Protein AF-A0A4Q1ZXA5-F1 (afdb_monomer_lite)

Sequence (87 aa):
MVNFPQEVKDFADAFKQLQEARHVADYDPTARFTKDTAEEKLGLAETSIGALKSVSSKNKKAFATWVLITSHGAKQARKQARHTGAQ

Radius of gyration: 17.7 Å; chains: 1; bounding box: 39×19×59 Å

Secondary structure (DSSP, 8-state):
-----HHHHHHHHHHHHHHHHHHHHHH-TT----HHHHHHHHHHHHHHHHHHHHS-HHHHHHHHHHHHHHSHHHHHHHHHHHHHTT-

Foldseek 3Di:
DDDAPPLVVLLVVLVVVLVVVVCCVVPPPPDDDDPVNVVVNVVSNVVSVVSLVVDDPVRVVVVVVCCCCVPPVNVVVVVVVVVVVPD

Structure (mmCIF, N/CA/C/O backbone):
data_AF-A0A4Q1ZXA5-F1
#
_entry.id   AF-A0A4Q1ZXA5-F1
#
loop_
_atom_site.group_PDB
_atom_site.id
_atom_site.type_symbol
_atom_site.label_atom_id
_atom_site.label_alt_id
_atom_site.label_comp_id
_atom_site.label_asym_id
_atom_site.label_entity_id
_atom_site.label_seq_id
_atom_site.pdbx_PDB_ins_code
_atom_site.Cartn_x
_atom_site.Cartn_y
_atom_site.Cartn_z
_atom_site.occupancy
_atom_site.B_iso_or_equiv
_atom_site.auth_seq_id
_atom_site.auth_comp_id
_atom_site.auth_asym_id
_atom_site.auth_atom_id
_atom_site.pdbx_PDB_model_num
ATOM 1 N N . MET A 1 1 ? -7.173 -14.190 16.472 1.00 55.56 1 MET A N 1
ATOM 2 C CA . MET A 1 1 ? -6.639 -13.382 15.351 1.00 55.56 1 MET A CA 1
ATOM 3 C C . MET A 1 1 ? -7.708 -12.362 14.978 1.00 55.56 1 MET A C 1
ATOM 5 O O . MET A 1 1 ? -8.872 -12.741 14.976 1.00 55.56 1 MET A O 1
ATOM 9 N N . VAL A 1 2 ? -7.379 -11.084 14.765 1.00 74.56 2 VAL A N 1
ATOM 10 C CA . VAL A 1 2 ? -8.399 -10.090 14.372 1.00 74.56 2 VAL A CA 1
ATOM 11 C C . VAL A 1 2 ? -8.778 -10.356 12.916 1.00 74.56 2 VAL A C 1
ATOM 13 O O . VAL A 1 2 ? -7.901 -10.357 12.058 1.00 74.56 2 VAL A O 1
ATOM 16 N N . ASN A 1 3 ? -10.053 -10.636 12.640 1.00 89.44 3 ASN A N 1
ATOM 17 C CA . ASN A 1 3 ? -10.508 -10.959 11.290 1.00 89.44 3 ASN A CA 1
ATOM 18 C C . ASN A 1 3 ? -11.061 -9.708 10.598 1.00 89.44 3 ASN A C 1
ATOM 20 O O . ASN A 1 3 ? -12.194 -9.303 10.853 1.00 89.44 3 ASN A O 1
ATOM 24 N N . PHE A 1 4 ? -10.247 -9.091 9.746 1.00 94.06 4 PHE A N 1
ATOM 25 C CA . PHE A 1 4 ? -10.669 -7.985 8.886 1.00 94.06 4 PHE A CA 1
ATOM 26 C C . PHE A 1 4 ? -11.270 -8.493 7.563 1.00 94.06 4 PHE A C 1
ATOM 28 O O . PHE A 1 4 ? -10.986 -9.632 7.174 1.00 94.06 4 PHE A O 1
ATOM 35 N N . PRO A 1 5 ? -12.073 -7.665 6.863 1.00 96.00 5 PRO A N 1
ATOM 36 C CA . PRO A 1 5 ? -12.501 -7.942 5.492 1.00 96.00 5 PRO A CA 1
ATOM 37 C C . PRO A 1 5 ? -11.314 -8.225 4.570 1.00 96.00 5 PRO A C 1
ATOM 39 O O . PRO A 1 5 ? -10.207 -7.741 4.825 1.00 96.00 5 PRO A O 1
ATOM 42 N N . GLN A 1 6 ? -11.546 -8.996 3.508 1.00 94.81 6 GLN A N 1
ATOM 43 C CA . GLN A 1 6 ? -10.480 -9.407 2.597 1.00 94.81 6 GLN A CA 1
ATOM 44 C C . GLN A 1 6 ? -9.812 -8.195 1.937 1.00 94.81 6 GLN A C 1
ATOM 46 O O . GLN A 1 6 ? -8.594 -8.118 1.902 1.00 94.81 6 GLN A O 1
ATOM 51 N N . GLU A 1 7 ? -10.588 -7.171 1.594 1.00 96.56 7 GLU A N 1
ATOM 52 C CA . GLU A 1 7 ? -10.110 -5.930 0.982 1.00 96.56 7 GLU A CA 1
ATOM 53 C C . GLU A 1 7 ? -9.107 -5.179 1.871 1.00 96.56 7 GLU A C 1
ATOM 55 O O . GLU A 1 7 ? -8.197 -4.518 1.378 1.00 96.56 7 GLU A O 1
ATOM 60 N N . VAL A 1 8 ?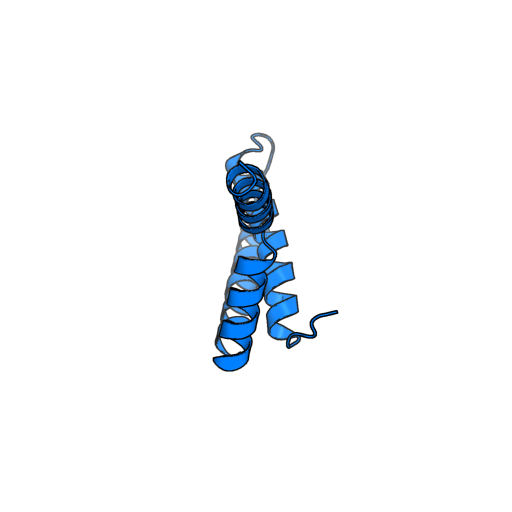 -9.249 -5.278 3.199 1.00 96.62 8 VAL A N 1
ATOM 61 C CA . VAL A 1 8 ? -8.291 -4.683 4.147 1.00 96.62 8 VAL A CA 1
ATOM 62 C C . VAL A 1 8 ? -6.993 -5.489 4.186 1.00 96.62 8 VAL A C 1
ATOM 64 O O . VAL A 1 8 ? -5.921 -4.899 4.313 1.00 96.62 8 VAL A O 1
ATOM 67 N N . LYS A 1 9 ? -7.082 -6.821 4.087 1.00 94.62 9 LYS A N 1
ATOM 68 C CA . LYS A 1 9 ? -5.911 -7.710 4.041 1.00 94.62 9 LYS A CA 1
ATOM 69 C C . LYS A 1 9 ? -5.140 -7.495 2.740 1.00 94.62 9 LYS A C 1
ATOM 71 O O . LYS A 1 9 ? -3.953 -7.200 2.797 1.00 94.62 9 LYS A O 1
ATOM 76 N N . ASP A 1 10 ? -5.843 -7.496 1.612 1.00 94.62 10 ASP A N 1
ATOM 77 C CA . ASP A 1 10 ? -5.268 -7.257 0.287 1.00 94.62 10 ASP A CA 1
ATOM 78 C C . ASP A 1 10 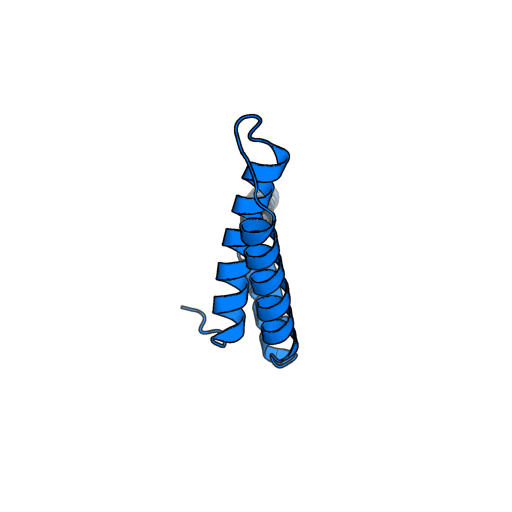? -4.625 -5.867 0.203 1.00 94.62 10 ASP A C 1
ATOM 80 O O . ASP A 1 10 ? -3.517 -5.723 -0.311 1.00 94.62 10 ASP A O 1
ATOM 84 N N . PHE A 1 11 ? -5.269 -4.838 0.772 1.00 96.94 11 PHE A N 1
ATOM 85 C CA . PHE A 1 11 ? -4.664 -3.511 0.891 1.00 96.94 11 PHE A CA 1
ATOM 86 C C . PHE A 1 11 ? -3.371 -3.536 1.715 1.00 96.94 11 PHE A C 1
ATOM 88 O O . PHE A 1 11 ? -2.387 -2.916 1.317 1.00 96.94 11 PHE A O 1
ATOM 95 N N . ALA A 1 12 ? -3.356 -4.225 2.859 1.00 95.31 12 ALA A N 1
ATOM 96 C CA . ALA A 1 12 ? -2.170 -4.299 3.708 1.00 95.31 12 ALA A CA 1
ATOM 97 C C . ALA A 1 12 ? -1.006 -5.022 3.006 1.00 95.31 12 ALA A C 1
ATOM 99 O O . ALA A 1 12 ? 0.137 -4.561 3.084 1.00 95.31 12 ALA A O 1
ATOM 100 N N . ASP A 1 13 ? -1.301 -6.099 2.277 1.00 96.38 13 ASP A N 1
ATOM 101 C CA . ASP A 1 13 ? -0.311 -6.849 1.503 1.00 96.38 13 ASP A CA 1
ATOM 102 C C . ASP A 1 13 ? 0.221 -6.026 0.321 1.00 96.38 13 ASP A C 1
ATOM 104 O O . ASP A 1 13 ? 1.436 -5.960 0.113 1.00 96.38 13 ASP A O 1
ATOM 108 N N . ALA A 1 14 ? -0.658 -5.337 -0.414 1.00 98.25 14 ALA A N 1
ATOM 109 C CA . ALA A 1 14 ? -0.270 -4.428 -1.492 1.00 98.25 14 ALA A CA 1
ATOM 110 C C . ALA A 1 14 ? 0.571 -3.253 -0.970 1.00 98.25 14 ALA A C 1
ATOM 112 O O . ALA A 1 14 ? 1.595 -2.913 -1.561 1.00 98.25 14 ALA A O 1
ATOM 113 N N . PHE A 1 15 ? 0.191 -2.663 0.169 1.00 97.00 15 PHE A N 1
ATOM 114 C CA . PHE A 1 15 ? 0.943 -1.577 0.798 1.00 97.00 15 PHE A CA 1
ATOM 115 C C . PHE A 1 15 ? 2.379 -2.001 1.117 1.00 97.00 15 PHE A C 1
ATOM 117 O O . PHE A 1 15 ? 3.314 -1.259 0.814 1.00 97.00 15 PHE A O 1
ATOM 124 N N . LYS A 1 16 ? 2.569 -3.199 1.686 1.00 97.25 16 LYS A N 1
ATOM 125 C CA . LYS A 1 16 ? 3.904 -3.730 1.985 1.00 97.25 16 LYS A CA 1
ATOM 126 C C . LYS A 1 16 ? 4.734 -3.907 0.709 1.00 97.25 16 LYS A C 1
ATOM 128 O O . LYS A 1 16 ? 5.860 -3.418 0.652 1.00 97.25 16 LYS A O 1
ATOM 133 N N . GLN A 1 17 ? 4.165 -4.537 -0.317 1.00 98.06 17 GLN A N 1
ATOM 134 C CA . GLN A 1 17 ? 4.847 -4.746 -1.601 1.00 98.06 17 GLN A CA 1
ATOM 135 C C . GLN A 1 17 ? 5.259 -3.421 -2.256 1.00 98.06 17 GLN A C 1
ATOM 137 O O . GLN A 1 17 ? 6.384 -3.277 -2.731 1.00 98.06 17 GLN A O 1
ATOM 142 N N . LEU A 1 18 ? 4.368 -2.427 -2.253 1.00 98.56 18 LEU A N 1
ATOM 143 C CA . LEU A 1 18 ? 4.643 -1.108 -2.824 1.00 98.56 18 LEU A CA 1
ATOM 144 C C . LEU A 1 18 ? 5.671 -0.324 -1.999 1.00 98.56 18 LEU A C 1
ATOM 146 O O . LEU A 1 18 ? 6.471 0.417 -2.568 1.00 98.56 18 LEU A O 1
ATOM 150 N N . GLN A 1 19 ? 5.695 -0.501 -0.675 1.00 98.12 19 GLN A N 1
ATOM 151 C CA . GLN A 1 19 ? 6.720 0.094 0.183 1.00 98.12 19 GLN A CA 1
ATOM 152 C C . GLN A 1 19 ? 8.108 -0.488 -0.109 1.00 98.12 19 GLN A C 1
ATOM 154 O O . GLN A 1 19 ? 9.074 0.272 -0.187 1.00 98.12 19 GLN A O 1
ATOM 159 N N . GLU A 1 20 ? 8.209 -1.806 -0.290 1.00 98.00 20 GLU A N 1
ATOM 160 C CA . GLU A 1 20 ? 9.454 -2.482 -0.673 1.00 98.00 20 GLU A CA 1
ATOM 161 C C . GLU A 1 20 ? 9.910 -2.045 -2.070 1.00 98.00 20 GLU A C 1
ATOM 163 O O . GLU A 1 20 ? 11.063 -1.651 -2.241 1.00 98.00 20 GLU A O 1
ATOM 168 N N . ALA A 1 21 ? 8.993 -2.007 -3.044 1.00 97.69 21 ALA A N 1
ATOM 169 C CA . ALA A 1 21 ? 9.283 -1.519 -4.391 1.00 97.69 21 ALA A CA 1
ATOM 170 C C . ALA A 1 21 ? 9.788 -0.067 -4.381 1.00 97.69 21 ALA A C 1
ATOM 172 O O . ALA A 1 21 ? 10.768 0.248 -5.054 1.00 97.69 21 ALA A O 1
ATOM 173 N N . ARG A 1 22 ? 9.172 0.806 -3.570 1.00 98.19 22 ARG A N 1
ATOM 174 C CA . ARG A 1 22 ? 9.643 2.184 -3.377 1.00 98.19 22 ARG A CA 1
ATOM 175 C C . ARG A 1 22 ? 11.033 2.221 -2.746 1.00 98.19 22 ARG A C 1
ATOM 177 O O . ARG A 1 22 ? 11.867 2.999 -3.181 1.00 98.19 22 ARG A O 1
ATOM 184 N N . HIS A 1 23 ? 11.300 1.388 -1.741 1.00 98.31 23 HIS A N 1
ATOM 185 C CA . HIS A 1 23 ? 12.615 1.345 -1.102 1.00 98.31 23 HIS A CA 1
ATOM 186 C C . HIS A 1 23 ? 13.717 0.951 -2.095 1.00 98.31 23 HIS A C 1
ATOM 188 O O . HIS A 1 23 ? 14.762 1.590 -2.125 1.00 98.31 23 HIS A O 1
ATOM 194 N N . VAL A 1 24 ? 13.465 -0.039 -2.954 1.00 98.19 24 VAL A N 1
ATOM 195 C CA . VAL A 1 24 ? 14.393 -0.396 -4.038 1.00 98.19 24 VAL A CA 1
ATOM 196 C C . VAL A 1 24 ? 14.558 0.770 -5.017 1.00 98.19 24 VAL A C 1
ATOM 198 O O . VAL A 1 24 ? 15.683 1.123 -5.348 1.00 98.19 24 VAL A O 1
ATOM 201 N N . ALA A 1 25 ? 13.464 1.411 -5.437 1.00 97.69 25 ALA A N 1
ATOM 202 C CA . ALA A 1 25 ? 13.515 2.545 -6.363 1.00 97.69 25 ALA A CA 1
ATOM 203 C C . ALA A 1 25 ? 14.292 3.753 -5.826 1.00 97.69 25 ALA A C 1
ATOM 205 O O . ALA A 1 25 ? 15.034 4.380 -6.579 1.00 97.69 25 ALA A O 1
ATOM 206 N N . ASP A 1 26 ? 14.144 4.056 -4.538 1.00 98.25 26 ASP A N 1
ATOM 207 C CA . ASP A 1 26 ? 14.773 5.219 -3.916 1.00 98.25 26 ASP A CA 1
ATOM 208 C C . ASP A 1 26 ? 16.242 4.964 -3.540 1.00 98.25 26 ASP A C 1
ATOM 210 O O . ASP A 1 26 ? 17.036 5.906 -3.516 1.00 98.25 26 ASP A O 1
ATOM 214 N N . TYR A 1 27 ? 16.612 3.718 -3.212 1.00 98.00 27 TYR A N 1
ATOM 215 C CA . TYR A 1 27 ? 17.886 3.429 -2.542 1.00 98.00 27 TYR A CA 1
ATOM 216 C C . TYR A 1 27 ? 18.800 2.414 -3.241 1.00 98.00 27 TYR A C 1
ATOM 218 O O . TYR A 1 27 ? 19.978 2.365 -2.886 1.00 98.00 27 TYR A O 1
ATOM 226 N N . ASP A 1 28 ? 18.332 1.622 -4.211 1.00 98.00 28 ASP A N 1
ATOM 227 C CA . ASP A 1 28 ? 19.199 0.707 -4.967 1.00 98.00 28 ASP A CA 1
ATOM 228 C C . ASP A 1 28 ? 19.711 1.376 -6.261 1.00 98.00 28 ASP A C 1
ATOM 230 O O . ASP A 1 28 ? 18.965 1.497 -7.237 1.00 98.00 28 ASP A O 1
ATOM 234 N N . PRO A 1 29 ? 20.998 1.774 -6.337 1.00 97.56 29 PRO A N 1
ATOM 235 C CA . PRO A 1 29 ? 21.550 2.438 -7.522 1.00 97.56 29 PRO A CA 1
ATOM 236 C C . PRO A 1 29 ? 21.703 1.495 -8.729 1.00 97.56 29 PRO A C 1
ATOM 238 O O . PRO A 1 29 ? 21.910 1.936 -9.869 1.00 97.56 29 PRO A O 1
ATOM 241 N N . THR A 1 30 ? 21.641 0.184 -8.496 1.00 98.06 30 THR A N 1
ATOM 242 C CA . THR A 1 30 ? 21.761 -0.841 -9.537 1.00 98.06 30 THR A CA 1
ATOM 243 C C . THR A 1 30 ? 20.410 -1.238 -10.115 1.00 98.06 30 THR A C 1
ATOM 245 O O . THR A 1 30 ? 20.366 -1.800 -11.213 1.00 98.06 30 THR A O 1
ATOM 248 N N . ALA A 1 31 ? 19.312 -0.878 -9.445 1.00 97.19 31 ALA A N 1
ATOM 249 C CA . ALA A 1 31 ? 17.974 -1.167 -9.922 1.00 97.19 31 ALA A CA 1
ATOM 250 C C . ALA A 1 31 ? 17.714 -0.516 -11.290 1.00 97.19 31 ALA A C 1
ATOM 252 O O . ALA A 1 31 ? 18.191 0.579 -11.618 1.00 97.19 31 ALA A O 1
ATOM 253 N N . ARG A 1 32 ? 16.960 -1.228 -12.126 1.00 96.81 32 ARG A N 1
ATOM 254 C CA . ARG A 1 32 ? 16.492 -0.759 -13.431 1.00 96.81 32 ARG A CA 1
ATOM 255 C C . ARG A 1 32 ? 15.003 -1.032 -13.521 1.00 96.81 32 ARG A C 1
ATOM 257 O O . ARG A 1 32 ? 14.555 -2.133 -13.219 1.00 96.81 32 ARG A O 1
ATOM 264 N N . PHE A 1 33 ? 14.259 -0.025 -13.956 1.00 96.44 33 PHE A N 1
ATOM 265 C CA . PHE A 1 33 ? 12.809 -0.080 -14.071 1.00 96.44 33 PHE A CA 1
ATOM 266 C C . PHE A 1 33 ? 12.413 0.049 -15.533 1.00 96.44 33 PHE A C 1
ATOM 268 O O . PHE A 1 33 ? 13.010 0.825 -16.283 1.00 96.44 33 PHE A O 1
ATOM 275 N N . THR A 1 34 ? 11.394 -0.700 -15.930 1.00 98.00 34 THR A N 1
ATOM 276 C CA . THR A 1 34 ? 10.737 -0.529 -17.225 1.00 98.00 34 THR A CA 1
ATOM 277 C C . THR A 1 34 ? 9.390 0.146 -17.021 1.00 98.00 34 THR A C 1
ATOM 279 O O . THR A 1 34 ? 8.818 0.101 -15.927 1.00 98.00 34 THR A O 1
ATOM 282 N N . LYS A 1 35 ? 8.859 0.747 -18.088 1.00 97.88 35 LYS A N 1
ATOM 283 C CA . LYS A 1 35 ? 7.515 1.326 -18.076 1.00 97.88 35 LYS A CA 1
ATOM 284 C C . LYS A 1 35 ? 6.473 0.300 -17.611 1.00 97.88 35 LYS A C 1
ATOM 286 O O . LYS A 1 35 ? 5.730 0.593 -16.685 1.00 97.88 35 LYS A O 1
ATOM 291 N N . ASP A 1 36 ? 6.512 -0.909 -18.163 1.00 98.31 36 ASP A N 1
ATOM 292 C CA . ASP A 1 36 ? 5.576 -1.987 -17.826 1.00 98.31 36 ASP A CA 1
ATOM 293 C C . ASP A 1 36 ? 5.612 -2.333 -16.330 1.00 98.31 36 ASP A C 1
ATOM 295 O O . ASP A 1 36 ? 4.572 -2.422 -15.680 1.00 98.31 36 ASP A O 1
ATOM 299 N N . THR A 1 37 ? 6.812 -2.452 -15.739 1.00 96.44 37 THR A N 1
ATOM 300 C CA . THR A 1 37 ? 6.935 -2.722 -14.294 1.00 96.44 37 THR A CA 1
ATOM 301 C C . THR A 1 37 ? 6.395 -1.577 -13.440 1.00 96.44 37 THR A C 1
ATOM 303 O O . THR A 1 37 ? 5.833 -1.824 -12.374 1.00 96.44 37 THR A O 1
ATOM 306 N N . ALA A 1 38 ? 6.527 -0.328 -13.897 1.00 97.56 38 ALA A N 1
ATOM 307 C CA . ALA A 1 38 ? 5.975 0.829 -13.201 1.00 97.56 38 ALA A CA 1
ATOM 308 C C . ALA A 1 38 ? 4.441 0.881 -13.309 1.00 97.56 38 AL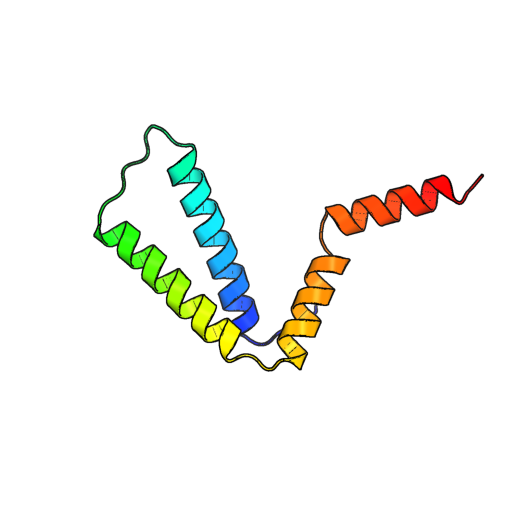A A C 1
ATOM 310 O O . ALA A 1 38 ? 3.770 1.127 -12.305 1.00 97.56 38 ALA A O 1
ATOM 311 N N . GLU A 1 39 ? 3.881 0.598 -14.488 1.00 98.56 39 GLU A N 1
ATOM 312 C CA . GLU A 1 39 ? 2.431 0.526 -14.714 1.00 98.56 39 GLU A CA 1
ATOM 313 C C . GLU A 1 39 ? 1.782 -0.586 -13.882 1.00 98.56 39 GLU A C 1
ATOM 315 O O . GLU A 1 39 ? 0.715 -0.379 -13.306 1.00 98.56 39 GLU A O 1
ATOM 320 N N . GLU A 1 40 ? 2.453 -1.728 -13.717 1.00 98.25 40 GLU A N 1
ATOM 321 C CA . GLU A 1 40 ? 1.981 -2.807 -12.847 1.00 98.25 40 GLU A CA 1
ATOM 322 C C . GLU A 1 40 ? 1.878 -2.355 -11.375 1.00 98.25 40 GLU A C 1
ATOM 324 O O . GLU A 1 40 ? 0.872 -2.613 -10.704 1.00 98.25 40 GLU A O 1
ATOM 329 N N . LYS A 1 41 ? 2.882 -1.625 -10.861 1.00 98.44 41 LYS A N 1
ATOM 330 C CA . LYS A 1 41 ? 2.831 -1.079 -9.490 1.00 98.44 41 LYS A CA 1
ATOM 331 C C . LYS A 1 41 ? 1.766 0.003 -9.343 1.00 98.44 41 LYS A C 1
ATOM 333 O O . LYS A 1 41 ? 1.093 0.041 -8.311 1.00 98.44 41 LYS A O 1
ATOM 338 N N . LEU A 1 42 ? 1.577 0.840 -10.362 1.00 98.38 42 LEU A N 1
ATOM 339 C CA . LEU A 1 42 ? 0.502 1.830 -10.386 1.00 98.38 42 LEU A CA 1
ATOM 340 C C . LEU A 1 42 ? -0.873 1.149 -10.323 1.00 98.38 42 LEU A C 1
ATOM 342 O O . LEU A 1 42 ? -1.674 1.487 -9.454 1.00 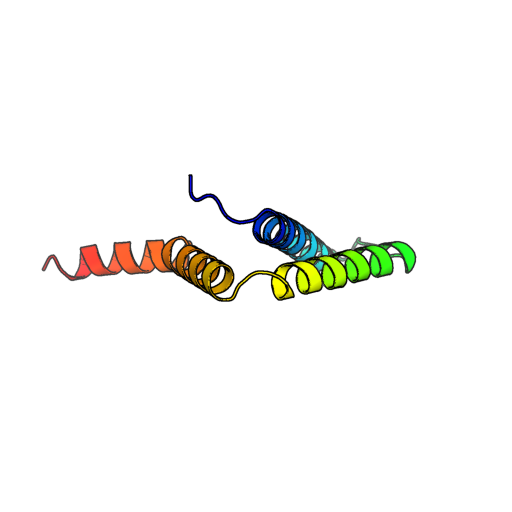98.38 42 LEU A O 1
ATOM 346 N N . GLY A 1 43 ? -1.109 0.134 -11.158 1.00 98.56 43 GLY A N 1
ATOM 347 C CA . GLY A 1 43 ? -2.365 -0.619 -11.166 1.00 98.56 43 GLY A CA 1
ATOM 348 C C . GLY A 1 43 ? -2.653 -1.315 -9.831 1.00 98.56 43 GLY A C 1
ATOM 349 O O . GLY A 1 43 ? -3.786 -1.270 -9.339 1.00 98.56 43 GLY A O 1
ATOM 350 N N . LEU A 1 44 ? -1.630 -1.894 -9.190 1.00 98.50 44 LEU A N 1
ATOM 351 C CA . LEU A 1 44 ? -1.752 -2.470 -7.845 1.00 98.50 44 LEU A CA 1
ATOM 352 C C . LEU A 1 44 ? -2.128 -1.404 -6.800 1.00 98.50 44 LEU A C 1
ATOM 354 O O . LEU A 1 44 ? -2.994 -1.640 -5.949 1.00 98.50 44 LEU A O 1
ATOM 358 N N . ALA A 1 45 ? -1.503 -0.226 -6.860 1.00 98.38 45 ALA A N 1
ATOM 359 C CA . ALA A 1 45 ? -1.799 0.881 -5.954 1.00 98.38 45 ALA A CA 1
ATOM 360 C C . ALA A 1 45 ? -3.240 1.383 -6.128 1.00 98.38 45 ALA A C 1
ATOM 362 O O . ALA A 1 45 ? -3.980 1.489 -5.151 1.00 98.38 45 ALA A O 1
ATOM 363 N N . GLU A 1 46 ? -3.670 1.640 -7.361 1.00 98.44 46 GLU A N 1
ATOM 364 C CA . GLU A 1 46 ? -5.020 2.130 -7.651 1.00 98.44 46 GLU A CA 1
ATOM 365 C C . GLU A 1 46 ? -6.093 1.120 -7.238 1.00 98.44 46 GLU A C 1
ATOM 367 O O . GLU A 1 46 ? -7.055 1.482 -6.553 1.00 98.44 46 GLU A O 1
ATOM 372 N N . THR A 1 47 ? -5.888 -0.157 -7.572 1.00 98.12 47 THR A N 1
ATOM 373 C CA . THR A 1 47 ? -6.813 -1.245 -7.224 1.00 98.12 47 THR A CA 1
ATOM 374 C C . THR A 1 47 ? -6.943 -1.400 -5.711 1.00 98.12 47 THR A C 1
ATOM 376 O O . THR A 1 47 ? -8.057 -1.418 -5.183 1.00 98.12 47 THR A O 1
ATOM 379 N N . SER A 1 48 ? -5.822 -1.454 -4.986 1.00 97.69 48 SER A N 1
ATOM 380 C CA . SER A 1 48 ? -5.834 -1.626 -3.526 1.00 97.69 48 SER A CA 1
ATOM 381 C C . SER A 1 48 ? -6.410 -0.409 -2.792 1.00 97.69 48 SER A C 1
ATOM 383 O O . SER A 1 48 ? -7.163 -0.569 -1.827 1.00 97.69 48 SER A O 1
ATOM 385 N N . ILE A 1 49 ? -6.143 0.814 -3.266 1.00 97.31 49 ILE A N 1
ATOM 386 C CA . ILE A 1 49 ? -6.767 2.036 -2.735 1.00 97.31 49 ILE A CA 1
ATOM 387 C C . ILE A 1 49 ? -8.275 2.029 -3.005 1.00 97.31 49 ILE A C 1
ATOM 389 O O . ILE A 1 49 ? -9.055 2.389 -2.119 1.00 97.31 49 ILE A O 1
ATOM 393 N N . GLY A 1 50 ? -8.699 1.629 -4.206 1.00 97.19 50 GLY A N 1
ATOM 394 C CA . GLY A 1 50 ? -10.109 1.482 -4.567 1.00 97.19 50 GLY A CA 1
ATOM 395 C C . GLY A 1 50 ? -10.832 0.482 -3.663 1.00 97.19 50 GLY A C 1
ATOM 396 O O . GLY A 1 50 ? -11.872 0.813 -3.087 1.00 97.19 50 GLY A O 1
ATOM 397 N N . ALA A 1 51 ? -10.235 -0.693 -3.454 1.00 94.81 51 ALA A N 1
ATOM 398 C CA . ALA A 1 51 ? -10.745 -1.720 -2.551 1.00 94.81 51 ALA A CA 1
ATOM 399 C C . ALA A 1 51 ? -10.836 -1.208 -1.106 1.00 94.81 51 ALA A C 1
ATOM 401 O O . ALA A 1 51 ? -11.888 -1.299 -0.479 1.00 94.81 51 ALA A O 1
ATOM 402 N N . LEU A 1 52 ? -9.793 -0.555 -0.582 1.00 96.50 52 LEU A N 1
ATOM 403 C CA . LEU A 1 52 ? -9.867 0.033 0.756 1.00 96.50 52 LEU A CA 1
ATOM 404 C C . LEU A 1 52 ? -10.969 1.097 0.839 1.00 96.50 52 LEU A C 1
ATOM 406 O O . LEU A 1 52 ? -11.667 1.181 1.849 1.00 96.50 52 LEU A O 1
ATOM 410 N N . LYS A 1 53 ? -11.161 1.913 -0.205 1.00 96.25 53 LYS A N 1
ATOM 411 C CA . LYS A 1 53 ? -12.221 2.931 -0.253 1.00 96.25 53 LYS A CA 1
ATOM 412 C C . LYS A 1 53 ? -13.626 2.323 -0.237 1.00 96.25 53 LYS A C 1
ATOM 414 O O . LYS A 1 53 ? -14.496 2.960 0.361 1.00 96.25 53 LYS A O 1
ATOM 419 N N . SER A 1 54 ? -13.848 1.124 -0.774 1.00 96.00 54 SER A N 1
ATOM 420 C CA . SER A 1 54 ? -15.159 0.454 -0.730 1.00 96.00 54 SER A CA 1
ATOM 421 C C . SER A 1 54 ? -15.499 -0.133 0.650 1.00 96.00 54 SER A C 1
ATOM 423 O O . SER A 1 54 ? -16.673 -0.290 0.987 1.00 96.00 54 SER A O 1
ATOM 425 N N . VAL A 1 55 ? -14.495 -0.376 1.502 1.00 97.12 55 VAL A N 1
ATOM 426 C CA . VAL A 1 55 ? -14.697 -0.903 2.862 1.00 97.12 55 VAL A CA 1
ATOM 427 C C . VAL A 1 55 ? -15.540 0.051 3.720 1.00 97.12 55 VAL A C 1
ATOM 429 O O . VAL A 1 55 ? -15.378 1.277 3.699 1.00 97.12 55 VAL A O 1
ATOM 432 N N . SER A 1 56 ? -16.418 -0.512 4.555 1.00 97.38 56 SER A N 1
ATOM 433 C CA . SER A 1 56 ? -17.247 0.265 5.481 1.00 97.38 56 SER A CA 1
ATOM 434 C C . SER A 1 56 ? -16.412 1.138 6.432 1.00 97.38 56 SER A C 1
ATOM 436 O O . SER A 1 56 ? -15.322 0.766 6.878 1.00 97.38 56 SER A O 1
ATOM 438 N N . SER A 1 57 ? -16.948 2.303 6.815 1.00 96.62 57 SER A N 1
ATOM 439 C CA . SER A 1 57 ? -16.275 3.211 7.761 1.00 96.62 57 SER A CA 1
ATOM 440 C C . SER A 1 57 ? -15.956 2.529 9.101 1.00 96.62 57 SER A C 1
ATOM 442 O O . SER A 1 57 ? -14.897 2.765 9.682 1.00 96.62 57 SER A O 1
ATOM 444 N N . LYS A 1 58 ? -16.827 1.618 9.564 1.00 96.38 58 LYS A N 1
ATOM 445 C CA . LYS A 1 58 ? -16.611 0.817 10.779 1.00 96.38 58 LYS A CA 1
ATOM 446 C C . LYS A 1 58 ? -15.337 -0.026 10.681 1.00 96.38 58 LYS A C 1
ATOM 448 O O . LYS A 1 58 ? -14.508 0.028 11.586 1.00 96.38 58 LYS A O 1
ATOM 453 N N . ASN A 1 59 ? -15.161 -0.760 9.582 1.00 96.19 59 ASN A N 1
ATOM 454 C CA . ASN A 1 59 ? -13.996 -1.625 9.385 1.00 96.19 59 ASN A CA 1
ATOM 455 C C . ASN A 1 59 ? -12.711 -0.811 9.177 1.00 96.19 59 ASN A C 1
ATOM 457 O O . ASN A 1 59 ? -11.684 -1.160 9.753 1.00 96.19 59 ASN A O 1
ATOM 461 N N . LYS A 1 60 ? -12.779 0.321 8.459 1.00 96.12 60 LYS A N 1
ATOM 462 C CA . LYS A 1 60 ? -11.650 1.261 8.324 1.00 96.12 60 LYS A CA 1
ATOM 463 C C . LYS A 1 60 ? -11.173 1.789 9.678 1.00 96.12 60 LYS A C 1
ATOM 465 O O . LYS A 1 60 ? -9.980 1.750 9.962 1.00 96.12 60 LYS A O 1
ATOM 470 N N . LYS A 1 61 ? -12.098 2.248 10.531 1.00 96.44 61 LYS A N 1
ATOM 471 C CA . LYS A 1 61 ? -11.778 2.730 11.886 1.00 96.44 61 LYS A CA 1
ATOM 472 C C . LYS A 1 61 ? -11.181 1.619 12.742 1.00 96.44 61 LYS A C 1
ATOM 474 O O . LYS A 1 61 ? -10.139 1.828 13.348 1.00 96.44 61 LYS A O 1
ATOM 479 N N . ALA A 1 62 ? -11.797 0.435 12.743 1.00 95.75 62 ALA A N 1
ATOM 480 C CA . ALA A 1 62 ? -11.285 -0.713 13.487 1.00 95.75 62 ALA A CA 1
ATOM 481 C C . ALA A 1 62 ? -9.855 -1.079 13.058 1.00 95.75 62 ALA A C 1
ATOM 483 O O . ALA A 1 62 ? -8.997 -1.293 13.914 1.00 95.75 62 ALA A O 1
ATOM 484 N N . PHE A 1 63 ? -9.583 -1.090 11.750 1.00 95.25 63 PHE A N 1
ATOM 485 C CA . PHE A 1 63 ? -8.248 -1.335 11.216 1.00 95.25 63 PHE A CA 1
ATOM 486 C C . PHE A 1 63 ? -7.252 -0.244 11.625 1.00 95.25 63 PHE A C 1
ATOM 488 O O . PHE A 1 63 ? -6.204 -0.562 12.181 1.00 95.25 63 PHE A O 1
ATOM 495 N N . ALA A 1 64 ? -7.593 1.036 11.448 1.00 94.31 64 ALA A N 1
ATOM 496 C CA . ALA A 1 64 ? -6.730 2.152 11.842 1.00 94.31 64 ALA A CA 1
ATOM 497 C C . ALA A 1 64 ? -6.402 2.127 13.346 1.00 94.31 64 ALA A C 1
ATOM 499 O O . ALA A 1 64 ? -5.241 2.249 13.736 1.00 94.31 64 ALA A O 1
ATOM 500 N N . THR A 1 65 ? -7.403 1.896 14.200 1.00 95.00 65 THR A N 1
ATOM 501 C CA . THR A 1 65 ? -7.214 1.739 15.647 1.00 95.00 65 THR A CA 1
ATOM 502 C C . THR A 1 65 ? -6.318 0.545 15.963 1.00 95.00 65 THR A C 1
ATOM 504 O O . THR A 1 65 ? -5.414 0.659 16.790 1.00 95.00 65 THR A O 1
ATOM 507 N N . TRP A 1 66 ? -6.522 -0.590 15.294 1.00 94.38 66 TRP A N 1
ATOM 508 C CA . TRP A 1 66 ? -5.676 -1.763 15.478 1.00 94.38 66 TRP A CA 1
ATOM 509 C C . TRP A 1 66 ? -4.219 -1.484 15.088 1.00 94.38 66 TRP A C 1
ATOM 511 O O . TRP A 1 66 ? -3.324 -1.798 15.872 1.00 94.38 66 TRP A O 1
ATOM 521 N N . VAL A 1 67 ? -3.965 -0.834 13.946 1.00 92.19 67 VAL A N 1
ATOM 522 C CA . VAL A 1 67 ? -2.614 -0.419 13.524 1.00 92.19 67 VAL A CA 1
ATOM 523 C C . VAL A 1 67 ? -1.979 0.493 14.571 1.00 92.19 67 VAL A C 1
ATOM 525 O O . VAL A 1 67 ? -0.871 0.216 15.030 1.00 92.19 67 VAL A O 1
ATOM 528 N N . LEU A 1 68 ? -2.694 1.530 15.018 1.00 90.88 68 LEU A N 1
ATOM 529 C CA . LEU A 1 68 ? -2.200 2.453 16.042 1.00 90.88 68 LEU A CA 1
ATOM 530 C C . LEU A 1 68 ? -1.821 1.711 17.325 1.00 90.88 68 LEU A C 1
ATOM 532 O O . LEU A 1 68 ? -0.714 1.889 17.821 1.00 90.88 68 LEU A O 1
ATOM 536 N N . ILE A 1 69 ? -2.683 0.823 17.822 1.00 91.81 69 ILE A N 1
ATOM 537 C CA . ILE A 1 69 ? -2.460 0.093 19.077 1.00 91.81 69 ILE A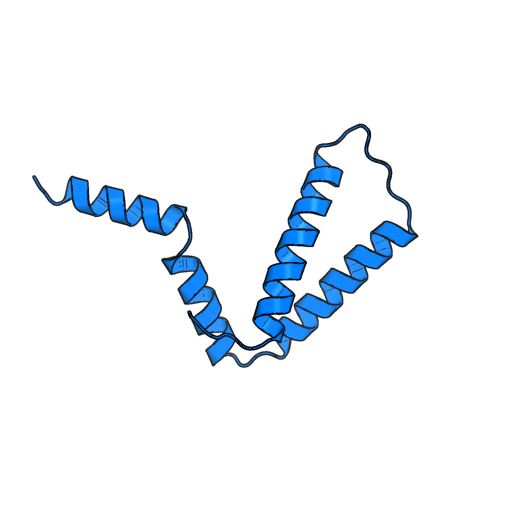 CA 1
ATOM 538 C C . ILE 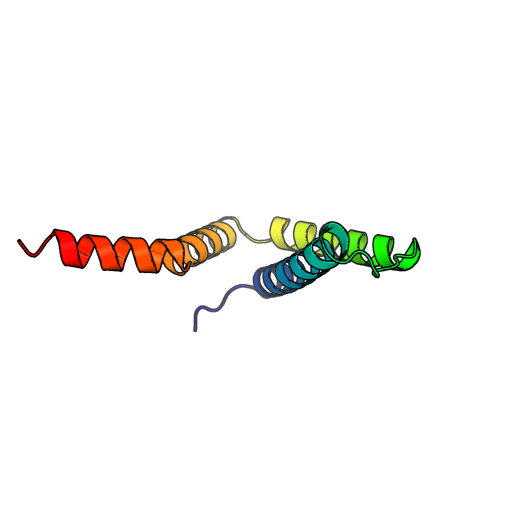A 1 69 ? -1.373 -0.979 18.937 1.00 91.81 69 ILE A C 1
ATOM 540 O O . ILE A 1 69 ? -0.702 -1.296 19.918 1.00 91.81 69 ILE A O 1
ATOM 544 N N . THR A 1 70 ? -1.187 -1.584 17.766 1.00 90.69 70 THR A N 1
ATOM 545 C CA . THR A 1 70 ? -0.268 -2.727 17.595 1.00 90.69 70 THR A CA 1
ATOM 546 C C . THR A 1 70 ? 1.080 -2.365 16.988 1.00 90.69 70 THR A C 1
ATOM 548 O O . THR A 1 70 ? 2.000 -3.192 17.050 1.00 90.69 70 THR A O 1
ATOM 551 N N . SER A 1 71 ? 1.217 -1.140 16.474 1.00 88.75 71 SER A N 1
ATOM 552 C CA . SER A 1 71 ? 2.465 -0.606 15.938 1.00 88.75 71 SER A CA 1
ATOM 553 C C . SER A 1 71 ? 3.617 -0.721 16.940 1.00 88.75 71 SER A C 1
ATOM 555 O O . SER A 1 71 ? 3.432 -0.673 18.163 1.00 88.75 71 SER A O 1
ATOM 557 N N . HIS A 1 72 ? 4.834 -0.870 16.415 1.00 85.94 72 HIS A N 1
ATOM 558 C CA . HIS A 1 72 ? 6.038 -0.947 17.239 1.00 85.94 72 HIS A CA 1
ATOM 559 C C . HIS A 1 72 ? 6.180 0.291 18.138 1.00 85.94 72 HIS A C 1
ATOM 561 O O . HIS A 1 72 ? 6.384 0.147 19.341 1.00 85.94 72 HIS A O 1
ATOM 567 N N . GLY A 1 73 ? 5.967 1.493 17.590 1.00 86.56 73 GLY A N 1
ATOM 568 C CA . GLY A 1 73 ? 6.016 2.747 18.347 1.00 86.56 73 GLY A CA 1
ATOM 569 C C . GLY A 1 73 ? 5.032 2.774 19.520 1.00 86.56 73 GLY A C 1
ATOM 570 O O . GLY A 1 73 ? 5.430 3.043 20.651 1.00 86.56 73 GLY A O 1
ATOM 571 N N . ALA A 1 74 ? 3.770 2.387 19.302 1.00 87.44 74 ALA A N 1
ATOM 572 C CA . ALA A 1 74 ? 2.780 2.351 20.381 1.00 87.44 74 ALA A CA 1
ATOM 573 C C . ALA A 1 74 ? 3.063 1.270 21.434 1.00 87.44 74 ALA A C 1
ATOM 575 O O . ALA A 1 74 ? 2.721 1.421 22.611 1.00 87.44 74 ALA A O 1
ATOM 576 N N . LYS A 1 75 ? 3.684 0.150 21.049 1.00 87.31 75 LYS A N 1
ATOM 577 C CA . LYS A 1 75 ? 4.182 -0.848 22.011 1.00 87.31 75 LYS A CA 1
ATOM 578 C C . LYS A 1 75 ? 5.316 -0.278 22.867 1.00 87.31 75 LYS A C 1
ATOM 580 O O . LYS A 1 75 ? 5.245 -0.409 24.087 1.00 87.31 75 LYS A O 1
ATOM 585 N N . GLN A 1 76 ? 6.300 0.390 22.262 1.00 88.94 76 GLN A N 1
ATOM 586 C CA . GLN A 1 76 ? 7.425 0.982 22.996 1.00 88.94 76 GLN A CA 1
ATOM 587 C C . GLN A 1 76 ? 6.981 2.105 23.936 1.00 88.94 76 GLN A C 1
ATOM 589 O O . GLN A 1 76 ? 7.357 2.091 25.105 1.00 88.94 76 GLN A O 1
ATOM 594 N N . ALA A 1 77 ? 6.114 3.011 23.477 1.00 86.88 77 ALA A N 1
ATOM 595 C CA . ALA A 1 77 ? 5.591 4.101 24.302 1.00 86.88 77 ALA A CA 1
ATOM 596 C C . ALA A 1 77 ? 4.885 3.583 25.569 1.00 86.88 77 ALA A C 1
ATOM 598 O O . ALA A 1 77 ? 5.131 4.065 26.673 1.00 86.88 77 ALA A O 1
ATOM 599 N N . ARG A 1 78 ? 4.065 2.527 25.443 1.00 87.19 78 ARG A N 1
ATOM 600 C CA . ARG A 1 78 ? 3.422 1.881 26.603 1.00 87.19 78 ARG A CA 1
ATOM 601 C C . ARG A 1 78 ? 4.421 1.196 27.528 1.00 87.19 78 ARG A C 1
ATOM 603 O O . ARG A 1 78 ? 4.232 1.228 28.740 1.00 87.19 78 ARG A O 1
ATOM 610 N N . LYS A 1 79 ? 5.464 0.561 26.979 1.00 88.75 79 LYS A N 1
ATOM 611 C CA . LYS A 1 79 ? 6.531 -0.043 27.788 1.00 88.75 79 LYS A CA 1
ATOM 612 C C . LYS A 1 79 ? 7.239 1.031 28.618 1.00 88.75 79 LYS A C 1
ATOM 614 O O . LYS A 1 79 ? 7.382 0.850 29.820 1.00 88.75 79 LYS A O 1
ATOM 619 N N . GLN A 1 80 ? 7.608 2.153 28.002 1.00 87.94 80 GLN A N 1
ATOM 620 C CA . GLN A 1 80 ? 8.256 3.281 28.680 1.00 87.94 80 GLN A CA 1
ATOM 621 C C . GLN A 1 80 ? 7.366 3.869 29.783 1.00 87.94 80 GLN A C 1
ATOM 623 O O . GLN A 1 80 ? 7.802 3.936 30.926 1.00 87.94 80 GLN A O 1
ATOM 628 N N . ALA A 1 81 ? 6.094 4.165 29.491 1.00 87.94 81 ALA A N 1
ATOM 629 C CA . ALA A 1 81 ? 5.157 4.714 30.477 1.00 87.94 81 ALA A CA 1
ATOM 630 C C . ALA A 1 81 ? 4.983 3.823 31.726 1.00 87.94 81 ALA A C 1
ATOM 632 O O . ALA A 1 81 ? 4.877 4.330 32.840 1.00 87.94 81 ALA A O 1
ATOM 633 N N . ARG A 1 82 ? 5.004 2.491 31.563 1.00 83.31 82 ARG A N 1
ATOM 634 C CA . ARG A 1 82 ? 4.946 1.537 32.688 1.00 83.31 82 ARG A CA 1
ATOM 635 C C . ARG A 1 82 ? 6.200 1.548 33.561 1.00 83.31 82 ARG A C 1
ATOM 637 O O . ARG A 1 82 ? 6.099 1.217 34.734 1.00 83.31 82 ARG A O 1
ATOM 644 N N . HIS A 1 83 ? 7.360 1.884 32.998 1.00 72.75 83 HIS A N 1
ATOM 645 C CA . HIS A 1 83 ? 8.604 2.005 33.757 1.00 72.75 83 HIS A CA 1
ATOM 646 C C . HIS A 1 83 ? 8.724 3.364 34.462 1.00 72.75 83 HIS A C 1
ATOM 648 O O . HIS A 1 83 ? 9.311 3.425 35.535 1.00 72.75 83 HIS A O 1
ATOM 654 N N . THR A 1 84 ? 8.147 4.434 33.905 1.00 70.00 84 THR A N 1
ATOM 655 C CA . THR A 1 84 ? 8.183 5.781 34.506 1.00 70.00 84 THR A CA 1
ATOM 656 C C . THR A 1 84 ? 7.150 5.976 35.623 1.00 70.00 84 THR A C 1
ATOM 658 O O . THR A 1 84 ? 7.372 6.785 36.510 1.00 70.00 84 THR A O 1
ATOM 661 N N . GLY A 1 85 ? 6.040 5.228 35.620 1.00 59.41 85 GLY A N 1
ATOM 662 C CA . GLY A 1 85 ? 5.007 5.286 36.669 1.00 59.41 85 GLY A CA 1
ATOM 663 C C . GLY A 1 85 ? 5.242 4.380 37.888 1.00 59.41 85 GLY A C 1
ATOM 664 O O . GLY A 1 85 ? 4.303 4.150 38.641 1.00 59.41 85 GLY A O 1
ATOM 665 N N . ALA A 1 86 ? 6.442 3.809 38.040 1.00 56.06 86 ALA A N 1
ATOM 666 C CA . ALA A 1 86 ? 6.810 2.900 39.133 1.00 56.06 86 ALA A CA 1
ATOM 667 C C . ALA A 1 86 ? 7.830 3.513 40.120 1.00 56.06 86 ALA A C 1
ATOM 669 O O . ALA A 1 86 ? 8.515 2.770 40.824 1.00 56.06 86 ALA A O 1
ATOM 670 N N . GLN A 1 87 ? 7.942 4.844 40.150 1.00 45.22 87 GLN A N 1
ATOM 671 C CA . GLN A 1 87 ? 8.694 5.606 41.152 1.00 45.22 87 GLN A CA 1
ATOM 672 C C . GLN A 1 87 ? 7.742 6.447 41.994 1.00 45.22 87 GLN A C 1
ATOM 674 O O . GLN A 1 87 ? 6.810 7.031 41.395 1.00 45.22 87 GLN A O 1
#

pLDDT: mean 92.5, std 10.17, range [45.22, 98.56]